Protein AF-A0A4V1UD87-F1 (afdb_monomer_lite)

pLDDT: mean 72.51, std 14.42, range [41.44, 94.44]

Foldseek 3Di:
DDVVVVVVVVVVVVVVCVPDDDDDPDPCPVVVVVVVVVVVPPDPVVVVVVVCPDVVNVVVVVVVVVVVVVVVVVVDDDDDPPPPPPPPPDPPDPPPVVVVVVVVPPDD

Structure (mmCIF, N/CA/C/O backbone):
data_AF-A0A4V1UD87-F1
#
_entry.id   AF-A0A4V1UD87-F1
#
loop_
_atom_site.group_PDB
_atom_site.id
_atom_site.type_symbol
_atom_site.label_atom_id
_atom_site.label_alt_id
_atom_site.label_comp_id
_atom_site.label_asym_id
_atom_site.label_entity_id
_atom_site.label_seq_id
_atom_site.pdbx_PDB_ins_code
_atom_site.Cartn_x
_atom_site.Cartn_y
_atom_site.Cartn_z
_atom_site.occupancy
_atom_site.B_iso_or_equiv
_atom_site.auth_seq_id
_atom_site.auth_comp_id
_atom_site.auth_asym_id
_atom_site.auth_atom_id
_atom_site.pdbx_PDB_model_num
ATOM 1 N N . MET A 1 1 ? -25.163 13.740 65.199 1.00 55.91 1 MET A N 1
ATOM 2 C CA . MET A 1 1 ? -25.677 13.418 63.847 1.00 55.91 1 MET A CA 1
ATOM 3 C C . MET A 1 1 ? -26.712 12.317 63.994 1.00 55.91 1 MET A C 1
ATOM 5 O O . MET A 1 1 ? -26.488 11.402 64.771 1.00 55.91 1 MET A O 1
ATOM 9 N N . ASN A 1 2 ? -27.877 12.486 63.373 1.00 67.38 2 ASN A N 1
ATOM 10 C CA . ASN A 1 2 ? -29.053 11.630 63.544 1.00 67.38 2 ASN A CA 1
ATOM 11 C C . ASN A 1 2 ? -28.857 10.328 62.743 1.00 67.38 2 ASN A C 1
ATOM 13 O O . ASN A 1 2 ? -28.687 10.408 61.529 1.00 67.38 2 ASN A O 1
ATOM 17 N N . SER A 1 3 ? -28.844 9.162 63.399 1.00 74.56 3 SER A N 1
ATOM 18 C CA . SER A 1 3 ? -28.577 7.851 62.770 1.00 74.56 3 SER A CA 1
ATOM 19 C C . SER A 1 3 ? -29.526 7.539 61.612 1.00 74.56 3 SER A C 1
ATOM 21 O O . SER A 1 3 ? -29.103 7.005 60.597 1.00 74.56 3 SER A O 1
ATOM 23 N N . LYS A 1 4 ? -30.770 8.016 61.704 1.00 78.56 4 LYS A N 1
ATOM 24 C CA . LYS A 1 4 ? -31.793 7.883 60.657 1.00 78.56 4 LYS A CA 1
ATOM 25 C C . LYS A 1 4 ? -31.379 8.472 59.304 1.00 78.56 4 LYS A C 1
ATOM 27 O O . LYS A 1 4 ? -31.811 7.984 58.270 1.00 78.56 4 LYS A O 1
ATOM 32 N N . ASN A 1 5 ? -30.555 9.523 59.309 1.00 83.38 5 ASN A N 1
ATOM 33 C CA . ASN A 1 5 ? -30.062 10.134 58.072 1.00 83.38 5 ASN A CA 1
ATOM 34 C C . ASN A 1 5 ? -28.946 9.302 57.432 1.00 83.38 5 ASN A C 1
ATOM 36 O O . ASN A 1 5 ? -28.742 9.388 56.230 1.00 83.38 5 ASN A O 1
ATOM 40 N N . LEU A 1 6 ? -28.205 8.539 58.241 1.00 84.00 6 LEU A N 1
ATOM 41 C CA . LEU A 1 6 ? -27.148 7.648 57.772 1.00 84.00 6 LEU A CA 1
ATOM 42 C C . LEU A 1 6 ? -27.759 6.428 57.087 1.00 84.00 6 LEU A C 1
ATOM 44 O O . LEU A 1 6 ? -27.353 6.107 55.978 1.00 84.00 6 LEU A O 1
ATOM 48 N N . ASP A 1 7 ? -28.778 5.828 57.702 1.00 87.94 7 ASP A N 1
ATOM 49 C CA . ASP A 1 7 ? -29.492 4.685 57.128 1.00 87.94 7 ASP A CA 1
ATOM 50 C C . ASP A 1 7 ? -30.164 5.061 55.798 1.00 87.94 7 ASP A C 1
ATOM 52 O O . ASP A 1 7 ? -30.017 4.350 54.812 1.00 87.94 7 ASP A O 1
ATOM 56 N N . ALA A 1 8 ? -30.802 6.236 55.731 1.00 87.62 8 ALA A N 1
ATOM 57 C CA . ALA A 1 8 ? -31.404 6.739 54.495 1.00 87.62 8 ALA A CA 1
ATOM 58 C C . ALA A 1 8 ? -30.374 6.967 53.374 1.00 87.62 8 ALA A C 1
ATOM 60 O O . ALA A 1 8 ? -30.647 6.659 52.219 1.00 87.62 8 ALA A O 1
ATOM 61 N N . LEU A 1 9 ? -29.183 7.475 53.711 1.00 86.81 9 LEU A N 1
ATOM 62 C CA . LEU A 1 9 ? -28.116 7.714 52.737 1.00 86.81 9 LEU A CA 1
ATOM 63 C C . LEU A 1 9 ? -27.495 6.401 52.239 1.00 86.81 9 LEU A C 1
ATOM 65 O O . LEU A 1 9 ? -27.103 6.299 51.079 1.00 86.81 9 LEU A O 1
ATOM 69 N N . VAL A 1 10 ? -27.394 5.401 53.118 1.00 87.94 10 VAL A N 1
ATOM 70 C CA . VAL A 1 10 ? -26.932 4.054 52.761 1.00 87.94 10 VAL A CA 1
ATOM 71 C C . VAL A 1 10 ? -27.933 3.389 51.819 1.00 87.94 10 VAL A C 1
ATOM 73 O O . VAL A 1 10 ? -27.515 2.903 50.772 1.00 87.94 10 VAL A O 1
ATOM 76 N N . GLU A 1 11 ? -29.228 3.440 52.137 1.00 87.44 11 GLU A N 1
ATOM 77 C CA . GLU A 1 11 ? -30.301 2.905 51.288 1.00 87.44 11 GLU A CA 1
ATOM 78 C C . GLU A 1 11 ? -30.299 3.577 49.904 1.00 87.44 11 GLU A C 1
ATOM 80 O O . GLU A 1 11 ? -30.258 2.898 48.885 1.00 87.44 11 GLU A O 1
ATOM 85 N N . GLU A 1 12 ? -30.217 4.913 49.857 1.00 87.00 12 GLU A N 1
ATOM 86 C CA . GLU A 1 12 ? -30.157 5.690 48.610 1.00 87.00 12 GLU A CA 1
ATOM 87 C C . GLU A 1 12 ? -28.915 5.351 47.766 1.00 87.00 12 GLU A C 1
ATOM 89 O O . GLU A 1 12 ? -28.983 5.280 46.538 1.00 87.00 12 GLU A O 1
ATOM 94 N N . THR A 1 13 ? -27.772 5.101 48.413 1.00 85.94 13 THR A N 1
ATOM 95 C CA . THR A 1 13 ? -26.533 4.715 47.718 1.00 85.94 13 THR A CA 1
ATOM 96 C C . THR A 1 13 ? -26.623 3.295 47.158 1.00 85.94 13 THR A C 1
ATOM 98 O O . THR A 1 13 ? -26.125 3.037 46.061 1.00 85.94 13 THR A O 1
ATOM 101 N N . MET A 1 14 ? -27.248 2.374 47.895 1.00 84.75 14 MET A N 1
ATOM 102 C CA . MET A 1 14 ? -27.458 0.999 47.444 1.00 84.75 14 MET A CA 1
ATOM 103 C C . MET A 1 14 ? -28.449 0.944 46.276 1.00 84.75 14 MET A C 1
ATOM 105 O O . MET A 1 14 ? -28.136 0.319 45.263 1.00 84.75 14 MET A O 1
ATOM 109 N N . ASP A 1 15 ? -29.553 1.691 46.350 1.00 85.44 15 ASP A N 1
ATOM 110 C CA . ASP A 1 15 ? -30.529 1.828 45.259 1.00 85.44 15 ASP A CA 1
ATOM 111 C C . ASP A 1 15 ? -29.905 2.441 43.993 1.00 85.44 15 ASP A C 1
ATOM 113 O O . ASP A 1 15 ? -30.187 2.009 42.873 1.00 85.44 15 ASP A O 1
ATOM 117 N N . ALA A 1 16 ? -29.002 3.417 44.139 1.00 80.19 16 ALA A N 1
ATOM 118 C CA . ALA A 1 16 ? -28.305 4.029 43.006 1.00 80.19 16 ALA A CA 1
ATOM 119 C C . ALA A 1 16 ? -27.337 3.065 42.289 1.00 80.19 16 ALA A C 1
ATOM 121 O O . ALA A 1 16 ? -27.018 3.268 41.113 1.00 80.19 16 ALA A O 1
ATOM 122 N N . MET A 1 17 ? -26.856 2.028 42.980 1.00 78.50 17 MET A N 1
ATOM 123 C CA . MET A 1 17 ? -25.944 1.026 42.424 1.00 78.50 17 MET A CA 1
ATOM 124 C C . MET A 1 17 ? -26.663 -0.182 41.812 1.00 78.50 17 MET A C 1
ATOM 126 O O . MET A 1 17 ? -26.067 -0.859 40.974 1.00 78.50 17 MET A O 1
ATOM 130 N N . ASP A 1 18 ? -27.925 -0.437 42.164 1.00 78.88 18 ASP A N 1
ATOM 131 C CA . ASP A 1 18 ? -28.661 -1.637 41.733 1.00 78.88 18 ASP A CA 1
ATOM 132 C C . ASP A 1 18 ? -29.007 -1.633 40.225 1.00 78.88 18 ASP A C 1
ATOM 134 O O . ASP A 1 18 ? -29.268 -2.667 39.614 1.00 78.88 18 ASP A O 1
ATOM 138 N N . GLY A 1 19 ? -28.923 -0.464 39.577 1.00 70.56 19 GLY A N 1
ATOM 139 C CA . GLY A 1 19 ? -29.049 -0.296 38.123 1.00 70.56 19 GLY A CA 1
ATOM 140 C C . GLY A 1 19 ? -27.722 -0.262 37.354 1.00 70.56 19 GLY A C 1
ATOM 141 O O . GLY A 1 19 ? -27.722 0.013 36.151 1.00 70.56 19 GLY A O 1
ATOM 142 N N . ALA A 1 20 ? -26.581 -0.480 38.018 1.00 74.00 20 ALA A N 1
ATOM 143 C CA . ALA A 1 20 ? -25.264 -0.361 37.399 1.00 74.00 20 ALA A CA 1
ATOM 144 C C . ALA A 1 20 ? -24.962 -1.559 36.482 1.00 74.00 20 ALA A C 1
ATOM 146 O O . ALA A 1 20 ? -24.304 -2.529 36.860 1.00 74.00 20 ALA A O 1
ATOM 147 N N . GLU A 1 21 ? -25.422 -1.485 35.236 1.00 74.94 21 GLU A N 1
ATOM 148 C CA . GLU A 1 21 ? -25.057 -2.460 34.215 1.00 74.94 21 GLU A CA 1
ATOM 149 C C . GLU A 1 21 ? -23.616 -2.231 33.734 1.00 74.94 21 GLU A C 1
ATOM 151 O O . GLU A 1 21 ? -23.107 -1.107 33.654 1.00 74.94 21 GLU A O 1
ATOM 156 N N . LYS A 1 22 ? -22.930 -3.324 33.390 1.00 74.56 22 LYS A N 1
ATOM 157 C CA . LYS A 1 22 ? -21.585 -3.274 32.820 1.00 74.56 22 LYS A CA 1
ATOM 158 C C . LYS A 1 22 ? -21.617 -2.404 31.561 1.00 74.56 22 LYS A C 1
ATOM 160 O O . LYS A 1 22 ? -22.263 -2.769 30.583 1.00 74.56 22 LYS A O 1
ATOM 165 N N . ALA A 1 23 ? -20.897 -1.280 31.578 1.00 76.56 23 ALA A N 1
ATOM 166 C CA . ALA A 1 23 ? -20.846 -0.360 30.447 1.00 76.56 23 ALA A CA 1
ATOM 167 C C . ALA A 1 23 ? -20.495 -1.121 29.159 1.00 76.56 23 ALA A C 1
ATOM 169 O O . ALA A 1 23 ? -19.396 -1.671 29.020 1.00 76.56 23 ALA A O 1
ATOM 170 N N . SER A 1 24 ? -21.450 -1.188 28.229 1.00 75.50 24 SER A N 1
ATOM 171 C CA . SER A 1 24 ? -21.213 -1.805 26.934 1.00 75.50 24 SER A CA 1
ATOM 172 C C . SER A 1 24 ? -20.276 -0.902 26.124 1.00 75.50 24 SER A C 1
ATOM 174 O O . SER A 1 24 ? -20.350 0.329 26.212 1.00 75.50 24 SER A O 1
ATOM 176 N N . PRO A 1 25 ? -19.325 -1.481 25.372 1.00 73.31 25 PRO A N 1
ATOM 177 C CA . PRO A 1 25 ? -18.441 -0.687 24.538 1.00 73.31 25 PRO A CA 1
ATOM 178 C C . PRO A 1 25 ? -19.278 0.151 23.569 1.00 73.31 25 PRO A C 1
ATOM 180 O O . PRO A 1 25 ? -20.206 -0.361 22.942 1.00 73.31 25 PRO A O 1
ATOM 183 N N . ALA A 1 26 ? -18.925 1.432 23.429 1.00 75.12 26 ALA A N 1
ATOM 184 C CA . ALA A 1 26 ? -19.598 2.326 22.497 1.00 75.12 26 ALA A CA 1
ATOM 185 C C . ALA A 1 26 ? -19.674 1.683 21.095 1.00 75.12 26 ALA A C 1
ATOM 187 O O . ALA A 1 26 ? -18.681 1.095 20.630 1.00 75.12 26 ALA A O 1
ATOM 188 N N . PRO A 1 27 ? -20.828 1.780 20.409 1.00 79.62 27 PRO A N 1
ATOM 189 C CA . PRO A 1 27 ? -21.003 1.169 19.101 1.00 79.62 27 PRO A CA 1
ATOM 190 C C . PRO A 1 27 ? -19.908 1.661 18.143 1.00 79.62 27 PRO A C 1
ATOM 192 O O . PRO A 1 27 ? -19.522 2.830 18.153 1.00 79.62 27 PRO A O 1
ATOM 195 N N . PHE A 1 28 ? -19.381 0.751 17.319 1.00 82.31 28 PHE A N 1
ATOM 196 C CA . PHE A 1 28 ? -18.320 1.009 16.331 1.00 82.31 28 PHE A CA 1
ATOM 197 C C . PHE A 1 28 ? -16.913 1.331 16.875 1.00 82.31 28 PHE A C 1
ATOM 199 O O . PHE A 1 28 ? -16.056 1.773 16.102 1.00 82.31 28 PHE A O 1
ATOM 206 N N . LEU A 1 29 ? -16.609 1.052 18.150 1.00 83.50 29 LEU A N 1
ATOM 207 C CA . LEU A 1 29 ? -15.237 1.168 18.679 1.00 83.50 29 LEU A CA 1
ATOM 208 C C . LEU A 1 29 ? -14.212 0.384 17.845 1.00 83.50 29 LEU A C 1
ATOM 210 O O . LEU A 1 29 ? -13.192 0.939 17.436 1.00 83.50 29 LEU A O 1
ATOM 214 N N . LEU A 1 30 ? -14.516 -0.875 17.517 1.00 85.88 30 LEU A N 1
ATOM 215 C CA . LEU A 1 30 ? -13.659 -1.715 16.670 1.00 85.88 30 LEU A CA 1
ATOM 216 C C . LEU A 1 30 ? -13.445 -1.108 15.278 1.00 85.88 30 LEU A C 1
ATOM 218 O O . LEU A 1 30 ? -12.332 -1.127 14.755 1.00 85.88 30 LEU A O 1
ATOM 222 N N . THR A 1 31 ? -14.485 -0.520 14.685 1.00 88.81 31 THR A N 1
ATOM 223 C CA . THR A 1 31 ? -14.395 0.135 13.374 1.00 88.81 31 THR A CA 1
ATOM 224 C C . THR A 1 31 ? -13.483 1.356 13.428 1.00 88.81 31 THR A C 1
ATOM 226 O O . THR A 1 31 ? -12.640 1.520 12.549 1.00 88.81 31 THR A O 1
ATOM 229 N N . ARG A 1 32 ? -13.590 2.185 14.477 1.00 85.94 32 ARG A N 1
ATOM 230 C CA . ARG A 1 32 ? -12.709 3.350 14.677 1.00 85.94 32 ARG A CA 1
ATOM 231 C C . ARG A 1 32 ? -11.252 2.940 14.866 1.00 85.94 32 ARG A C 1
ATOM 233 O O . ARG A 1 32 ? -10.378 3.551 14.258 1.00 85.94 32 ARG A O 1
ATOM 240 N N . ILE A 1 33 ? -10.999 1.896 15.655 1.00 86.00 33 ILE A N 1
ATOM 241 C CA . ILE A 1 33 ? -9.649 1.360 15.870 1.00 86.00 33 ILE A CA 1
ATOM 242 C C . 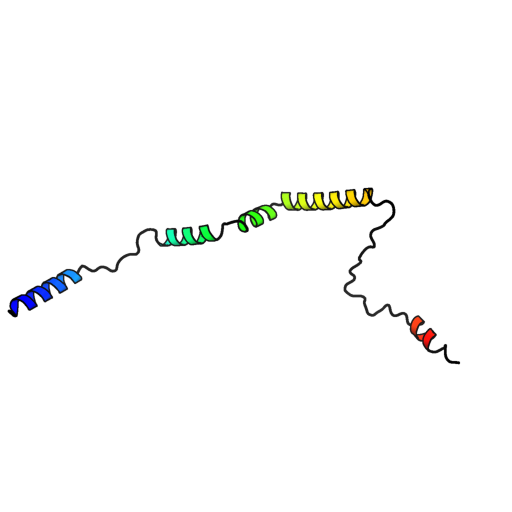ILE A 1 33 ? -9.067 0.854 14.545 1.00 86.00 33 ILE A C 1
ATOM 244 O O . ILE A 1 33 ? -7.977 1.260 14.151 1.00 86.00 33 ILE A O 1
ATOM 248 N N . ASN A 1 34 ? -9.821 0.040 13.804 1.00 85.81 34 ASN A N 1
ATOM 249 C CA . ASN A 1 34 ? -9.380 -0.496 12.517 1.00 85.81 34 ASN A CA 1
ATOM 250 C C . ASN A 1 34 ? -9.161 0.597 11.461 1.00 85.81 34 ASN A C 1
ATOM 252 O O . ASN A 1 34 ? -8.210 0.518 10.682 1.00 85.81 34 ASN A O 1
ATOM 256 N N . ALA A 1 35 ? -10.008 1.629 11.431 1.00 83.31 35 ALA A N 1
ATOM 257 C CA . ALA A 1 35 ? -9.846 2.769 10.534 1.00 83.31 35 ALA A CA 1
ATOM 258 C C . ALA A 1 35 ? -8.582 3.577 10.864 1.00 83.31 35 ALA A C 1
ATOM 260 O O . ALA A 1 35 ? -7.839 3.943 9.953 1.00 83.31 35 ALA A O 1
ATOM 261 N N . ALA A 1 36 ? -8.301 3.804 12.152 1.00 80.56 36 ALA A N 1
ATOM 262 C CA . ALA A 1 36 ? -7.073 4.459 12.593 1.00 80.56 36 ALA A CA 1
ATOM 263 C C . ALA A 1 36 ? -5.828 3.641 12.206 1.00 80.56 36 ALA A C 1
ATOM 265 O O . ALA A 1 36 ? -4.880 4.195 11.652 1.00 80.56 36 ALA A O 1
ATOM 266 N N . LEU A 1 37 ? -5.870 2.318 12.399 1.00 79.25 37 LEU A N 1
ATOM 267 C CA . LEU A 1 37 ? -4.764 1.418 12.067 1.00 79.25 37 LEU A CA 1
ATOM 268 C C . LEU A 1 37 ? -4.487 1.356 10.553 1.00 79.25 37 LEU A C 1
ATOM 270 O O . LEU A 1 37 ? -3.335 1.409 10.122 1.00 79.25 37 LEU A O 1
ATOM 274 N N . LYS A 1 38 ? -5.541 1.268 9.727 1.00 75.44 38 LYS A N 1
ATOM 275 C CA . LYS A 1 38 ? -5.423 1.232 8.257 1.00 75.44 38 LYS A CA 1
ATOM 276 C C . LYS A 1 38 ? -4.925 2.558 7.684 1.00 75.44 38 LYS A C 1
ATOM 278 O O . LYS A 1 38 ? -4.069 2.549 6.805 1.00 75.44 38 LYS A O 1
ATOM 283 N N . ARG A 1 39 ? -5.400 3.690 8.214 1.00 68.44 39 ARG A N 1
ATOM 284 C CA . ARG A 1 39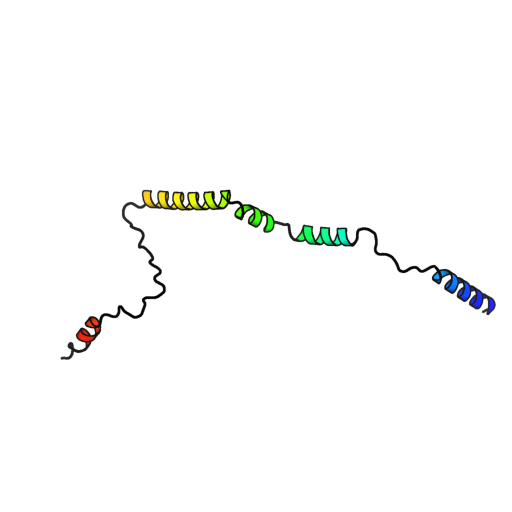 ? -4.973 5.035 7.789 1.00 68.44 39 ARG A CA 1
ATOM 285 C C . ARG A 1 39 ? -3.473 5.268 7.995 1.00 68.44 39 ARG A C 1
ATOM 287 O O . ARG A 1 39 ? -2.869 6.032 7.251 1.00 68.44 39 ARG A O 1
ATOM 294 N N . GLN A 1 40 ? -2.870 4.607 8.981 1.00 63.47 40 GLN A N 1
ATOM 295 C CA . GLN A 1 40 ? -1.450 4.759 9.291 1.00 63.47 40 GLN A CA 1
ATOM 296 C C . GLN A 1 40 ? -0.534 3.937 8.363 1.00 63.47 40 GLN A C 1
ATOM 298 O O . GLN A 1 40 ? 0.634 4.285 8.204 1.00 63.47 40 GLN A O 1
ATOM 303 N N . ARG A 1 41 ? -1.048 2.882 7.707 1.00 61.69 41 ARG A N 1
ATOM 304 C CA . ARG A 1 41 ? -0.266 2.047 6.773 1.00 61.69 41 ARG A CA 1
ATOM 305 C C . ARG A 1 41 ? -0.238 2.566 5.332 1.00 61.69 41 ARG A C 1
ATOM 307 O O . ARG A 1 41 ? 0.719 2.292 4.615 1.00 61.69 41 ARG A O 1
ATOM 314 N N . SER A 1 42 ? -1.213 3.375 4.927 1.00 63.06 42 SER A N 1
ATOM 315 C CA . SER A 1 42 ? -1.448 3.704 3.515 1.00 63.06 42 SER A CA 1
ATOM 316 C C . SER A 1 42 ? -0.703 4.936 2.983 1.00 63.06 42 SER A C 1
ATOM 318 O O . SER A 1 42 ? -1.223 5.627 2.111 1.00 63.06 42 SER A O 1
ATOM 320 N N . SER A 1 43 ? 0.469 5.292 3.517 1.00 69.31 43 SER A N 1
ATOM 321 C CA . SER A 1 43 ? 1.022 6.630 3.249 1.00 69.31 43 SER A CA 1
ATOM 322 C C . SER A 1 43 ? 1.612 6.775 1.839 1.00 69.31 43 SER A C 1
ATOM 324 O O . SER A 1 43 ? 1.079 7.523 1.024 1.00 69.31 43 SER A O 1
ATOM 326 N N . LEU A 1 44 ? 2.689 6.062 1.501 1.00 73.75 44 LEU A N 1
ATOM 327 C CA . LEU A 1 44 ? 3.388 6.261 0.219 1.00 73.75 44 LEU A CA 1
ATOM 328 C C . LEU A 1 44 ? 4.043 4.975 -0.293 1.00 73.75 44 LEU A C 1
ATOM 330 O O . LEU A 1 44 ? 3.954 4.669 -1.480 1.00 73.75 44 LEU A O 1
ATOM 334 N N . TRP A 1 45 ? 4.618 4.175 0.606 1.00 77.81 45 TRP A N 1
ATOM 335 C CA . TRP A 1 45 ? 5.254 2.900 0.268 1.00 77.81 45 TRP A CA 1
ATOM 336 C C . TRP A 1 45 ? 4.293 1.878 -0.333 1.00 77.81 45 TRP A C 1
ATOM 338 O O . TRP A 1 45 ? 4.656 1.197 -1.284 1.00 77.81 45 TRP A O 1
ATOM 348 N N . GLU A 1 46 ? 3.054 1.818 0.157 1.00 75.62 46 GLU A N 1
ATOM 349 C CA . GLU A 1 46 ? 2.019 0.937 -0.396 1.00 75.62 46 GLU A CA 1
ATOM 350 C C . GLU A 1 46 ? 1.596 1.375 -1.806 1.00 75.62 46 GLU A C 1
ATOM 352 O O . GLU A 1 46 ? 1.347 0.560 -2.687 1.00 75.62 46 GLU A O 1
ATOM 357 N N . ARG A 1 47 ? 1.601 2.684 -2.077 1.00 74.50 47 ARG A N 1
ATOM 358 C CA . ARG A 1 47 ? 1.309 3.207 -3.415 1.00 74.50 47 ARG A CA 1
ATOM 359 C C . ARG A 1 47 ? 2.448 2.913 -4.392 1.00 74.50 47 ARG A C 1
ATOM 361 O O . ARG A 1 47 ? 2.182 2.585 -5.544 1.00 74.50 47 ARG A O 1
ATOM 368 N N . ILE A 1 48 ? 3.695 2.991 -3.928 1.00 76.62 48 ILE A N 1
ATOM 369 C CA . ILE A 1 48 ? 4.892 2.641 -4.705 1.00 76.62 48 ILE A CA 1
ATOM 370 C C . ILE A 1 48 ? 4.949 1.129 -4.954 1.00 76.62 48 ILE A C 1
ATOM 372 O O . ILE A 1 48 ? 5.235 0.715 -6.076 1.00 76.62 48 ILE A O 1
ATOM 376 N N . SER A 1 49 ? 4.616 0.297 -3.963 1.00 75.62 49 SER A N 1
ATOM 377 C CA . SER A 1 49 ? 4.604 -1.160 -4.128 1.00 75.62 49 SER A CA 1
ATOM 378 C C . SER A 1 49 ? 3.506 -1.610 -5.088 1.00 75.62 49 SER A C 1
ATOM 380 O O . SER A 1 49 ? 3.766 -2.439 -5.959 1.00 75.62 49 SER A O 1
ATOM 382 N N . VAL A 1 50 ? 2.312 -1.013 -5.018 1.00 77.50 50 VAL A N 1
ATOM 383 C CA . VAL A 1 50 ? 1.221 -1.251 -5.980 1.00 77.50 50 VAL A CA 1
ATOM 384 C C . VAL A 1 50 ? 1.588 -0.755 -7.382 1.00 77.50 50 VAL A C 1
ATOM 386 O O . VAL A 1 50 ? 1.161 -1.334 -8.376 1.00 77.50 50 VAL A O 1
ATOM 389 N N . PHE A 1 51 ? 2.398 0.299 -7.491 1.00 76.50 51 PHE A N 1
ATOM 390 C CA . PHE A 1 51 ? 2.872 0.791 -8.781 1.00 76.50 51 PHE A CA 1
ATOM 391 C C . PHE A 1 51 ? 3.899 -0.173 -9.394 1.00 76.50 51 PHE A C 1
ATOM 393 O O . PHE A 1 51 ? 3.699 -0.650 -10.505 1.00 76.50 51 PHE A O 1
ATOM 400 N N . ILE A 1 52 ? 4.943 -0.553 -8.653 1.00 77.75 52 ILE A N 1
ATOM 401 C CA . ILE A 1 52 ? 5.999 -1.462 -9.135 1.00 77.75 52 ILE A CA 1
ATOM 402 C C . ILE A 1 52 ? 5.459 -2.870 -9.436 1.00 77.75 52 ILE A C 1
ATOM 404 O O . ILE A 1 52 ? 5.950 -3.533 -10.344 1.00 77.75 52 ILE A O 1
ATOM 408 N N . SER A 1 53 ? 4.420 -3.319 -8.728 1.00 77.12 53 SER A N 1
ATOM 409 C CA . SER A 1 53 ? 3.805 -4.638 -8.951 1.00 77.12 53 SER A CA 1
ATOM 410 C C . SER A 1 53 ? 2.934 -4.732 -10.210 1.00 77.12 53 SER A C 1
ATOM 412 O O . SER A 1 53 ? 2.456 -5.818 -10.541 1.00 77.12 53 SER A O 1
ATOM 414 N N . ARG A 1 54 ? 2.736 -3.642 -10.966 1.00 82.44 54 ARG A N 1
ATOM 415 C CA . ARG A 1 54 ? 2.033 -3.714 -12.254 1.00 82.44 54 ARG A CA 1
ATOM 416 C C . ARG A 1 54 ? 2.957 -4.270 -13.347 1.00 82.44 54 ARG A C 1
ATOM 418 O O . ARG A 1 54 ? 4.022 -3.696 -13.585 1.00 82.44 54 ARG A O 1
ATOM 425 N N . PRO A 1 55 ? 2.524 -5.288 -14.117 1.00 77.50 55 PRO A N 1
ATOM 426 C CA . PRO A 1 55 ? 3.359 -5.920 -15.144 1.00 77.50 55 PRO A CA 1
ATOM 427 C C . PRO A 1 55 ? 3.820 -4.937 -16.231 1.00 77.50 55 PRO A C 1
ATOM 429 O O . PRO A 1 55 ? 4.939 -5.042 -16.724 1.00 77.50 55 PRO A O 1
ATOM 432 N N . GLY A 1 56 ? 3.012 -3.921 -16.556 1.00 85.44 56 GLY A N 1
ATOM 433 C CA . GLY A 1 56 ? 3.393 -2.893 -17.532 1.00 85.44 56 GLY A CA 1
ATOM 434 C C . GLY A 1 56 ? 4.602 -2.050 -17.111 1.00 85.44 56 GLY A C 1
ATOM 435 O O . GLY A 1 56 ? 5.378 -1.622 -17.963 1.00 85.44 56 GLY A O 1
ATOM 436 N N . ILE A 1 57 ? 4.810 -1.842 -15.808 1.00 84.75 57 ILE A N 1
ATOM 437 C CA . ILE A 1 57 ? 5.938 -1.050 -15.298 1.00 84.75 57 ILE A CA 1
ATOM 438 C C . ILE A 1 57 ? 7.230 -1.863 -15.343 1.00 84.75 57 ILE A C 1
ATOM 440 O O . ILE A 1 57 ? 8.259 -1.329 -15.750 1.00 84.75 57 ILE A O 1
ATOM 444 N N . ALA A 1 58 ? 7.162 -3.163 -15.044 1.00 82.81 58 ALA A N 1
ATOM 445 C CA . ALA A 1 58 ? 8.288 -4.076 -15.223 1.00 82.81 58 ALA A CA 1
ATOM 446 C C . ALA A 1 58 ? 8.748 -4.127 -16.692 1.00 82.81 58 ALA A C 1
ATOM 448 O O . ALA A 1 58 ? 9.933 -3.961 -16.972 1.00 82.81 58 ALA A O 1
ATOM 449 N N . VAL A 1 59 ? 7.811 -4.266 -17.639 1.00 87.69 59 VAL A N 1
ATOM 450 C CA . VAL A 1 59 ? 8.126 -4.264 -19.079 1.00 87.69 59 VAL A CA 1
ATOM 451 C C . VAL A 1 59 ? 8.748 -2.936 -19.509 1.00 87.69 59 VAL A C 1
ATOM 453 O O . VAL A 1 59 ? 9.770 -2.926 -20.190 1.00 87.69 59 VAL A O 1
ATOM 456 N N . THR A 1 60 ? 8.184 -1.810 -19.069 1.00 89.19 60 THR A N 1
ATOM 457 C CA . THR A 1 60 ? 8.714 -0.478 -19.398 1.00 89.19 60 THR A CA 1
ATOM 458 C C . THR A 1 60 ? 10.126 -0.281 -18.843 1.00 89.19 60 THR A C 1
ATOM 460 O O . THR A 1 60 ? 10.984 0.250 -19.542 1.00 89.19 60 THR A O 1
ATOM 463 N N . ALA A 1 61 ? 10.400 -0.748 -17.621 1.00 87.50 61 ALA A N 1
ATOM 464 C CA . ALA A 1 61 ? 11.731 -0.684 -17.023 1.00 87.50 61 ALA A CA 1
ATOM 465 C C . ALA A 1 61 ? 12.757 -1.513 -17.812 1.00 87.50 61 ALA A C 1
ATOM 467 O O . ALA A 1 61 ? 13.866 -1.039 -18.055 1.00 87.50 61 ALA A O 1
ATOM 468 N N . ILE A 1 62 ? 12.377 -2.712 -18.266 1.00 89.62 62 ILE A N 1
ATOM 469 C CA . ILE A 1 62 ? 13.228 -3.563 -19.111 1.00 89.62 62 ILE A CA 1
ATOM 470 C C . ILE A 1 62 ? 13.518 -2.873 -20.448 1.00 89.62 62 ILE A C 1
ATOM 472 O O . ILE A 1 62 ? 14.674 -2.779 -20.856 1.00 89.62 62 ILE A O 1
ATOM 476 N N . VAL A 1 63 ? 12.490 -2.346 -21.117 1.00 94.06 63 VAL A N 1
ATOM 477 C CA . VAL A 1 63 ? 12.645 -1.637 -22.397 1.00 94.06 63 VAL A CA 1
ATOM 478 C C . VAL A 1 63 ? 13.535 -0.406 -22.239 1.00 94.06 63 VAL A C 1
ATOM 480 O O . VAL A 1 63 ? 14.416 -0.178 -23.066 1.00 94.06 63 VAL A O 1
ATOM 483 N N . LEU A 1 64 ? 13.359 0.361 -21.162 1.00 94.44 64 LEU A N 1
ATOM 484 C CA . LEU A 1 64 ? 14.193 1.521 -20.858 1.00 94.44 64 LEU A CA 1
ATOM 485 C C . LEU A 1 64 ? 15.653 1.115 -20.635 1.00 94.44 64 LEU A C 1
ATOM 487 O O . LEU A 1 64 ? 16.553 1.758 -21.170 1.00 94.44 64 LEU A O 1
ATOM 491 N N . LEU A 1 65 ? 15.900 0.028 -19.904 1.00 91.88 65 LEU A N 1
ATOM 492 C CA . LEU A 1 65 ? 17.247 -0.496 -19.674 1.00 91.88 65 LEU A CA 1
ATOM 493 C C . LEU A 1 65 ? 17.916 -0.915 -20.991 1.00 91.88 65 LEU A C 1
ATOM 495 O O . LEU A 1 65 ? 19.087 -0.598 -21.215 1.00 91.88 65 LEU A O 1
ATOM 499 N N . ILE A 1 66 ? 17.177 -1.578 -21.883 1.00 93.06 66 ILE A N 1
ATOM 500 C CA . ILE A 1 66 ? 17.661 -1.934 -23.223 1.00 93.06 66 ILE A CA 1
ATOM 501 C C . ILE A 1 66 ? 17.973 -0.668 -24.026 1.00 93.06 66 ILE A C 1
ATOM 503 O O . ILE A 1 66 ? 19.058 -0.565 -24.592 1.00 93.06 66 ILE A O 1
ATOM 507 N N . ALA A 1 67 ? 17.070 0.315 -24.036 1.00 93.31 67 ALA A N 1
ATOM 508 C CA . ALA A 1 67 ? 17.253 1.567 -24.764 1.00 93.31 67 ALA A CA 1
ATOM 509 C C . ALA A 1 67 ? 18.500 2.328 -24.290 1.00 93.31 67 ALA A C 1
ATOM 511 O O . ALA A 1 67 ? 19.307 2.744 -25.114 1.00 93.31 67 ALA A O 1
ATOM 512 N N . VAL A 1 68 ? 18.711 2.449 -22.976 1.00 92.69 68 VAL A N 1
ATOM 513 C CA . VAL A 1 68 ? 19.907 3.093 -22.406 1.00 92.69 68 VAL A CA 1
ATOM 514 C C . VAL A 1 68 ? 21.183 2.370 -22.834 1.00 92.69 68 VAL A C 1
ATOM 516 O O . VAL A 1 68 ? 22.149 3.022 -23.228 1.00 92.69 68 VAL A O 1
ATOM 519 N N . ASN A 1 69 ? 21.192 1.034 -22.806 1.00 89.12 69 ASN A N 1
ATOM 520 C CA . ASN A 1 69 ? 22.343 0.254 -23.263 1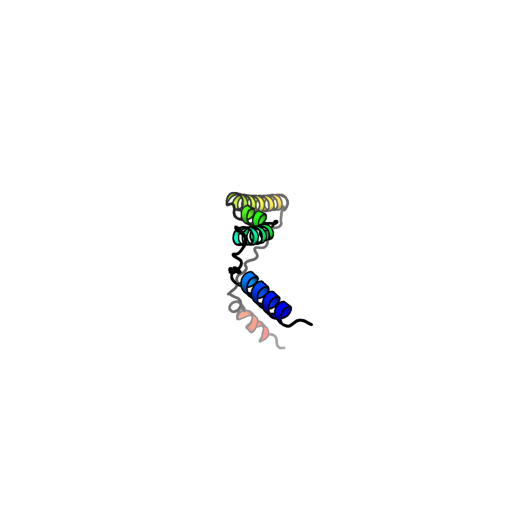.00 89.12 69 ASN A CA 1
ATOM 521 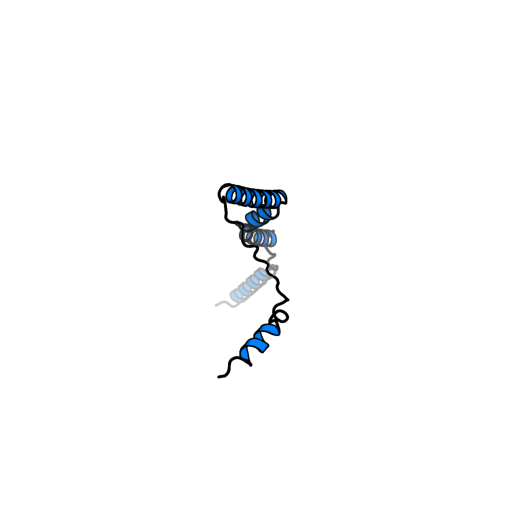C C . ASN A 1 69 ? 22.607 0.427 -24.762 1.00 89.12 69 ASN A C 1
ATOM 523 O O . ASN A 1 69 ? 23.758 0.566 -25.169 1.00 89.12 69 ASN A O 1
ATOM 527 N N . LEU A 1 70 ? 21.557 0.465 -25.580 1.00 86.62 70 LEU A N 1
ATOM 528 C CA . LEU A 1 70 ? 21.658 0.643 -27.028 1.00 86.62 70 LEU A CA 1
ATOM 529 C C . LEU A 1 70 ? 22.191 2.041 -27.369 1.00 86.62 70 LEU A C 1
ATOM 531 O O . LEU A 1 70 ? 23.096 2.188 -28.186 1.00 86.62 70 LEU A O 1
ATOM 535 N N . VAL A 1 71 ? 21.707 3.059 -26.661 1.00 89.50 71 VAL A N 1
ATOM 536 C CA . VAL A 1 71 ? 22.209 4.432 -26.755 1.00 89.50 71 VAL A CA 1
ATOM 537 C C . VAL A 1 71 ? 23.693 4.489 -26.366 1.00 89.50 71 VAL A C 1
ATOM 539 O O . VAL A 1 71 ? 24.511 4.970 -27.150 1.00 89.50 71 VAL A O 1
ATOM 542 N N . MET A 1 72 ? 24.077 3.917 -25.221 1.00 83.31 72 MET A N 1
ATOM 543 C CA . MET A 1 72 ? 25.484 3.784 -24.807 1.00 83.31 72 MET A CA 1
ATOM 544 C C . MET A 1 72 ? 26.344 3.080 -25.864 1.00 83.31 72 MET A C 1
ATOM 546 O O . MET A 1 72 ? 27.457 3.523 -26.135 1.00 83.31 72 MET A O 1
ATOM 550 N N . TYR A 1 73 ? 25.830 2.014 -26.477 1.00 80.75 73 TYR A N 1
ATOM 551 C CA . TYR A 1 73 ? 26.521 1.277 -27.531 1.00 80.75 73 TYR A CA 1
ATOM 552 C C . TYR A 1 73 ? 26.764 2.148 -28.770 1.00 80.75 73 TYR A C 1
ATOM 554 O O . TYR A 1 73 ? 27.875 2.178 -29.288 1.00 80.75 73 TYR A O 1
ATOM 562 N N . THR A 1 74 ? 25.770 2.928 -29.206 1.00 80.06 74 THR A N 1
ATOM 563 C CA . THR A 1 74 ? 25.931 3.821 -30.369 1.00 80.06 74 THR A CA 1
ATOM 564 C C . THR A 1 74 ? 26.926 4.959 -30.132 1.00 80.06 74 THR A C 1
ATOM 566 O O . THR A 1 74 ? 27.594 5.388 -31.072 1.00 80.06 74 THR A O 1
ATOM 569 N N . TYR A 1 75 ? 27.067 5.425 -28.886 1.00 78.62 75 TYR A N 1
ATOM 570 C CA . TYR A 1 75 ? 28.052 6.447 -28.520 1.00 78.62 75 TYR A CA 1
ATOM 571 C C . TYR A 1 75 ? 29.455 5.876 -28.271 1.00 78.62 75 TYR A C 1
ATOM 573 O O . TYR A 1 75 ? 30.443 6.593 -28.423 1.00 78.62 75 TYR A O 1
ATOM 581 N N . LYS A 1 76 ? 29.570 4.588 -27.932 1.00 67.88 76 LYS A N 1
ATOM 582 C CA . LYS A 1 76 ? 30.846 3.886 -27.767 1.00 67.88 76 LYS A CA 1
ATOM 583 C C . LYS A 1 76 ? 31.279 3.238 -29.084 1.00 67.88 76 LYS A C 1
ATOM 585 O O . LYS A 1 76 ? 31.202 2.024 -29.243 1.00 67.88 76 LYS A O 1
ATOM 590 N N . LYS A 1 77 ? 31.816 4.036 -30.011 1.00 57.66 77 LYS A N 1
ATOM 591 C CA . LYS A 1 77 ? 32.750 3.488 -31.008 1.00 57.66 77 LYS A CA 1
ATOM 592 C C . LYS A 1 77 ? 34.006 3.014 -30.260 1.00 57.66 77 LYS A C 1
ATOM 594 O O . LYS A 1 77 ? 34.646 3.805 -29.577 1.00 57.66 77 LYS A O 1
ATOM 599 N N . ASP A 1 78 ? 34.287 1.716 -30.343 1.00 57.62 78 ASP A N 1
ATOM 600 C CA . ASP A 1 78 ? 35.541 1.052 -29.944 1.00 57.62 78 ASP A CA 1
ATOM 601 C C . ASP A 1 78 ? 35.831 0.803 -28.454 1.00 57.62 78 ASP A C 1
ATOM 603 O O . ASP A 1 78 ? 36.982 0.765 -28.028 1.00 57.62 78 ASP A O 1
ATOM 607 N N . SER A 1 79 ? 34.821 0.503 -27.636 1.00 61.00 79 SER A N 1
ATOM 608 C CA . SER A 1 79 ? 35.091 -0.238 -26.389 1.00 61.00 79 SER A CA 1
ATOM 609 C C . SER A 1 79 ? 34.027 -1.294 -26.129 1.00 61.00 79 SER A C 1
ATOM 611 O O . SER A 1 79 ? 33.003 -1.039 -25.495 1.00 61.00 79 SER A O 1
ATOM 613 N N . LEU A 1 80 ? 34.291 -2.500 -26.645 1.00 63.44 80 LEU A N 1
ATOM 614 C CA . LEU A 1 80 ? 33.575 -3.723 -26.291 1.00 63.44 80 LEU A CA 1
ATOM 615 C C . LEU A 1 80 ? 33.444 -3.798 -24.759 1.00 63.44 80 LEU A C 1
ATOM 617 O O . LEU A 1 80 ? 34.455 -3.658 -24.060 1.00 63.44 80 LEU A O 1
ATOM 621 N N . PRO A 1 81 ? 32.236 -3.995 -24.204 1.00 58.00 81 PRO A N 1
ATOM 622 C CA . PRO A 1 81 ? 32.098 -4.210 -22.776 1.00 58.00 81 PRO A CA 1
ATOM 623 C C . PRO A 1 81 ? 32.826 -5.508 -22.423 1.00 58.00 81 PRO A C 1
ATOM 625 O O . PRO A 1 81 ? 32.509 -6.575 -22.946 1.00 58.00 81 PRO A O 1
ATOM 628 N N . LYS A 1 82 ? 33.829 -5.409 -21.546 1.00 53.81 82 LYS A N 1
ATOM 629 C CA . LYS A 1 82 ? 34.504 -6.567 -20.960 1.00 53.81 82 LYS A CA 1
ATOM 630 C C . LYS A 1 82 ? 33.429 -7.371 -20.228 1.00 53.81 82 LYS A C 1
ATOM 632 O O . LYS A 1 82 ? 32.886 -6.905 -19.228 1.00 53.81 82 LYS A O 1
ATOM 637 N N . GLN A 1 83 ? 33.063 -8.519 -20.789 1.00 52.16 83 GLN A N 1
ATOM 638 C CA . GLN A 1 83 ? 32.090 -9.440 -20.219 1.00 52.16 83 GLN A CA 1
ATOM 639 C C . GLN A 1 83 ? 32.561 -9.805 -18.809 1.00 52.16 83 GLN A C 1
ATOM 641 O O . GLN A 1 83 ? 33.582 -10.468 -18.643 1.00 52.16 83 GLN A O 1
ATOM 646 N N . ILE A 1 84 ? 31.863 -9.312 -17.784 1.00 55.34 84 ILE A N 1
ATOM 647 C CA . ILE A 1 84 ? 32.083 -9.771 -16.415 1.00 55.34 84 ILE A CA 1
ATOM 648 C C . ILE A 1 84 ? 31.404 -11.134 -16.331 1.00 55.34 84 ILE A C 1
ATOM 650 O O . ILE A 1 84 ? 30.215 -11.241 -16.035 1.00 55.34 84 ILE A O 1
ATOM 654 N N . THR A 1 85 ? 32.154 -12.179 -16.664 1.00 44.59 85 THR A N 1
ATOM 655 C CA . THR A 1 85 ? 31.770 -13.552 -16.359 1.00 44.59 85 THR A CA 1
ATOM 656 C C . THR A 1 85 ? 31.916 -13.727 -14.851 1.00 44.59 85 THR A C 1
ATOM 658 O O . THR A 1 85 ? 33.021 -13.894 -14.343 1.00 44.59 85 THR A O 1
ATOM 661 N N . ILE A 1 86 ? 30.811 -13.643 -14.111 1.00 54.91 86 ILE A N 1
ATOM 662 C CA . ILE A 1 86 ? 30.785 -14.099 -12.719 1.00 54.91 86 ILE A CA 1
ATOM 663 C C . ILE A 1 86 ? 30.675 -15.627 -12.766 1.00 54.91 86 ILE A C 1
ATOM 665 O O . ILE A 1 86 ? 29.580 -16.180 -12.699 1.00 54.91 86 ILE A O 1
ATOM 669 N N . THR A 1 87 ? 31.811 -16.310 -12.932 1.00 41.44 87 THR A N 1
ATOM 670 C CA . THR A 1 87 ? 31.920 -17.757 -12.701 1.00 41.44 87 THR A CA 1
ATOM 671 C C . THR A 1 87 ? 32.181 -17.969 -11.216 1.00 41.44 87 THR A C 1
ATOM 673 O O . THR A 1 87 ? 33.320 -18.079 -10.774 1.00 41.44 87 THR A O 1
ATOM 676 N N . ALA A 1 88 ? 31.121 -17.991 -10.413 1.00 50.59 88 ALA A N 1
ATOM 677 C CA . ALA A 1 88 ? 31.211 -18.473 -9.041 1.00 50.59 88 ALA A CA 1
ATOM 678 C C . ALA A 1 88 ? 31.248 -20.013 -9.063 1.00 50.59 88 ALA A C 1
ATOM 680 O O . ALA A 1 88 ? 30.183 -20.607 -8.933 1.00 50.59 88 ALA A O 1
ATOM 681 N N . ALA A 1 89 ? 32.420 -20.632 -9.311 1.00 46.41 89 ALA A N 1
ATOM 682 C CA . ALA A 1 89 ? 32.743 -22.029 -8.928 1.00 46.41 89 ALA A CA 1
ATOM 683 C C . ALA A 1 89 ? 34.081 -22.622 -9.448 1.00 46.41 89 ALA A C 1
ATOM 685 O O . ALA A 1 89 ? 34.402 -23.719 -9.013 1.00 46.41 89 ALA A O 1
ATOM 686 N N . ASP A 1 90 ? 34.873 -21.980 -10.319 1.00 43.75 90 ASP A N 1
ATOM 687 C CA . ASP A 1 90 ? 36.030 -22.656 -10.973 1.00 43.75 90 ASP A 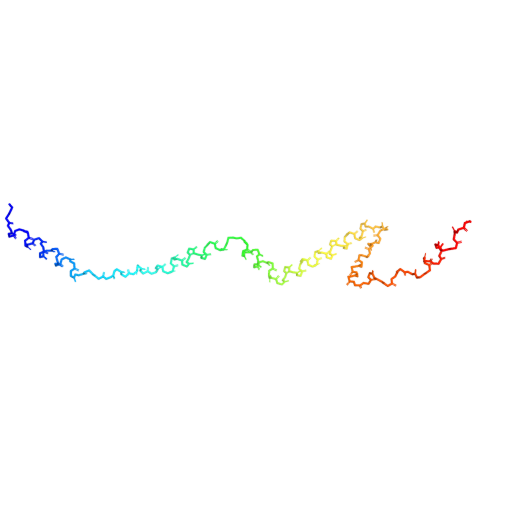CA 1
ATOM 688 C C . ASP A 1 90 ? 37.422 -22.176 -10.507 1.00 43.75 90 ASP A C 1
ATOM 690 O O . ASP A 1 90 ? 38.414 -22.258 -11.228 1.00 43.75 90 ASP A O 1
ATOM 694 N N . ASP A 1 91 ? 37.527 -21.704 -9.265 1.00 47.06 91 ASP A N 1
ATOM 695 C CA . ASP A 1 91 ? 38.734 -21.047 -8.734 1.00 47.06 91 ASP A CA 1
ATOM 696 C C . ASP A 1 91 ? 39.832 -22.005 -8.209 1.00 47.06 91 ASP A C 1
ATOM 698 O O . ASP A 1 91 ? 40.670 -21.608 -7.407 1.00 47.06 91 ASP A O 1
ATOM 702 N N . TYR A 1 92 ? 39.864 -23.276 -8.635 1.00 47.91 92 TYR A N 1
ATOM 703 C CA . TYR A 1 92 ? 40.884 -24.237 -8.160 1.00 47.91 92 TYR A CA 1
ATOM 704 C C . TYR A 1 92 ? 41.547 -25.127 -9.224 1.00 47.91 92 TYR A C 1
ATOM 706 O O . TYR A 1 92 ? 42.450 -25.887 -8.882 1.00 47.91 92 TYR A O 1
ATOM 714 N N . SER A 1 93 ? 41.173 -25.045 -10.505 1.00 50.09 93 SER A N 1
ATOM 715 C CA . SER A 1 93 ? 41.681 -25.974 -11.537 1.00 50.09 93 SER A CA 1
ATOM 716 C C . SER A 1 93 ? 42.589 -25.347 -12.604 1.00 50.09 93 SER A C 1
ATOM 718 O O . SER A 1 93 ? 43.125 -26.074 -13.436 1.00 50.09 93 SER A O 1
ATOM 720 N N . MET A 1 94 ? 42.814 -24.027 -12.580 1.00 48.78 94 MET A N 1
ATOM 721 C CA . MET A 1 94 ? 43.598 -23.318 -13.609 1.00 48.78 94 MET A CA 1
ATOM 722 C C . MET A 1 94 ? 44.931 -22.721 -13.131 1.00 48.78 94 MET A C 1
ATOM 724 O O . MET A 1 94 ? 45.528 -21.912 -13.841 1.00 48.78 94 MET A O 1
ATOM 728 N N . ILE A 1 95 ? 45.471 -23.160 -11.989 1.00 49.94 95 ILE A N 1
ATOM 729 C CA . ILE A 1 95 ? 46.919 -23.034 -11.769 1.00 49.94 95 ILE A CA 1
ATOM 730 C C . ILE A 1 95 ? 47.562 -24.170 -12.564 1.00 49.94 95 ILE A C 1
ATOM 732 O O . ILE A 1 95 ? 47.677 -25.302 -12.097 1.00 49.94 95 ILE A O 1
ATOM 736 N N . ALA A 1 96 ? 47.874 -23.863 -13.822 1.00 49.19 96 ALA A N 1
ATOM 737 C CA . ALA A 1 96 ? 48.549 -24.754 -14.749 1.00 49.19 96 ALA A CA 1
ATOM 738 C C . ALA A 1 96 ? 49.809 -25.355 -14.086 1.00 49.19 96 ALA A C 1
ATOM 740 O O . ALA A 1 96 ? 50.634 -24.592 -13.573 1.00 49.19 96 ALA A O 1
ATOM 741 N N . PRO A 1 97 ? 50.008 -26.689 -14.133 1.00 54.88 97 PRO A N 1
ATOM 742 C CA . PRO A 1 97 ? 51.236 -27.339 -13.668 1.00 54.88 97 PRO A CA 1
ATOM 743 C C . PRO A 1 97 ? 52.502 -26.754 -14.309 1.00 54.88 97 PRO A C 1
ATOM 745 O O . PRO A 1 97 ? 53.583 -26.851 -13.742 1.00 54.88 97 PRO A O 1
ATOM 748 N N . GLU A 1 98 ? 52.370 -26.114 -15.472 1.00 54.56 98 GLU A N 1
ATOM 749 C CA . GLU A 1 98 ? 53.484 -25.519 -16.213 1.00 54.56 98 GLU A CA 1
ATOM 750 C C . GLU A 1 98 ? 54.149 -24.348 -15.480 1.00 54.56 98 GLU A C 1
ATOM 752 O O . GLU A 1 98 ? 55.357 -24.170 -15.601 1.00 54.56 98 GLU A O 1
ATOM 757 N N . ALA A 1 99 ? 53.412 -23.607 -14.643 1.00 58.28 99 ALA A N 1
ATOM 758 C CA . ALA A 1 99 ? 54.001 -22.529 -13.849 1.00 58.28 99 ALA A CA 1
ATOM 759 C C . ALA A 1 99 ? 54.901 -23.054 -12.716 1.00 58.28 99 ALA A C 1
ATOM 761 O O . ALA A 1 99 ? 55.786 -22.336 -12.274 1.00 58.28 99 ALA A O 1
ATOM 762 N N . LEU A 1 100 ? 54.700 -24.294 -12.248 1.00 54.66 100 LEU A N 1
ATOM 763 C CA . LEU A 1 100 ? 55.516 -24.914 -11.194 1.00 54.66 100 LEU A CA 1
ATOM 764 C C . LEU A 1 100 ? 56.849 -25.464 -11.729 1.00 54.66 100 LEU A C 1
ATOM 766 O O . LEU A 1 100 ? 57.843 -25.431 -11.009 1.00 54.66 100 LEU A O 1
ATOM 770 N N . PHE A 1 101 ? 56.897 -25.902 -12.992 1.00 56.66 101 PHE A N 1
ATOM 771 C CA . PHE A 1 101 ? 58.126 -26.411 -13.617 1.00 56.66 101 PHE A CA 1
ATOM 772 C C . PHE A 1 101 ? 59.153 -25.313 -13.935 1.00 56.66 101 PHE A C 1
ATOM 774 O O . PHE A 1 101 ? 60.352 -25.586 -13.944 1.00 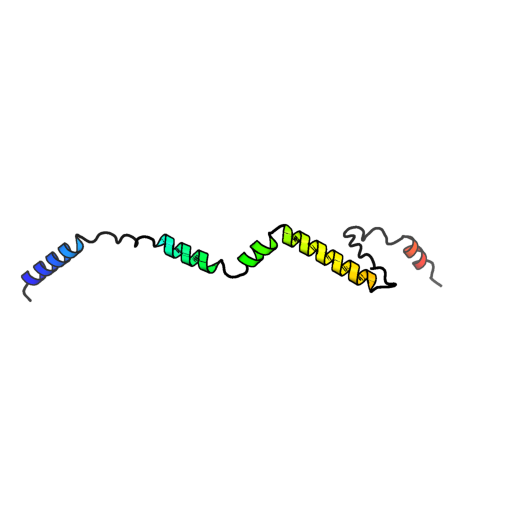56.66 101 PHE A O 1
ATOM 781 N N . ASP A 1 102 ? 58.710 -24.071 -14.143 1.00 56.47 102 ASP A N 1
ATOM 782 C CA . ASP A 1 102 ? 59.596 -22.945 -14.476 1.00 56.47 102 ASP A CA 1
ATOM 783 C C . ASP A 1 102 ? 60.287 -22.340 -13.231 1.00 56.47 102 ASP A C 1
ATOM 785 O O . ASP A 1 102 ? 61.334 -21.701 -13.330 1.00 56.47 102 ASP A O 1
ATOM 789 N N . PHE A 1 103 ? 59.753 -22.593 -12.025 1.00 58.31 103 PHE A N 1
ATOM 790 C CA . PHE A 1 103 ? 60.372 -22.162 -10.761 1.00 58.31 103 PHE A CA 1
ATOM 791 C C . PHE A 1 103 ? 61.466 -23.109 -10.247 1.00 58.31 103 PHE A C 1
ATOM 793 O O . PHE A 1 103 ? 62.316 -22.672 -9.471 1.00 58.31 103 PHE A O 1
ATOM 800 N N . GLU A 1 104 ? 61.482 -24.381 -10.657 1.00 58.81 104 GLU A N 1
ATOM 801 C CA . GLU A 1 104 ? 62.482 -25.353 -10.184 1.00 58.81 104 GLU A CA 1
ATOM 802 C C . GLU A 1 104 ? 63.775 -25.329 -11.016 1.00 58.81 104 GLU A C 1
ATOM 804 O O . GLU A 1 104 ? 64.845 -25.648 -10.502 1.00 58.81 104 GLU A O 1
ATOM 809 N N . ASN A 1 105 ? 63.714 -24.872 -12.272 1.00 60.22 105 ASN A N 1
ATOM 810 C CA . ASN A 1 105 ? 64.849 -24.925 -13.197 1.00 60.22 105 ASN A CA 1
ATOM 811 C C . ASN A 1 105 ? 65.656 -23.617 -13.314 1.00 60.22 105 ASN A C 1
ATOM 813 O O . ASN A 1 105 ? 66.532 -23.515 -14.170 1.00 60.22 105 ASN A O 1
ATOM 817 N N . ASN A 1 106 ? 65.388 -22.615 -12.471 1.00 57.44 106 ASN A N 1
ATOM 818 C CA . ASN A 1 106 ? 66.087 -21.325 -12.510 1.00 57.44 106 ASN A CA 1
ATOM 819 C C . ASN A 1 106 ? 66.992 -21.094 -11.284 1.00 57.44 106 ASN A C 1
ATOM 821 O O . ASN A 1 106 ? 67.020 -20.005 -10.706 1.00 57.44 106 ASN A O 1
ATOM 825 N N . GLN A 1 107 ? 67.739 -22.129 -10.888 1.00 49.84 107 GLN A N 1
ATOM 826 C CA . GLN A 1 107 ? 68.899 -21.995 -10.000 1.00 49.84 107 GLN A CA 1
ATOM 827 C C . GLN A 1 107 ? 70.177 -21.872 -10.852 1.00 49.84 107 GLN A C 1
ATOM 829 O O . GLN A 1 107 ? 70.404 -22.744 -11.693 1.00 49.84 107 GLN A O 1
ATOM 834 N N . PRO A 1 108 ? 71.019 -20.836 -10.673 1.00 53.00 108 PRO A N 1
ATOM 835 C CA . PRO A 1 108 ? 72.449 -20.969 -10.933 1.00 53.00 108 PRO A CA 1
ATOM 836 C C . PRO A 1 108 ? 73.136 -21.816 -9.850 1.00 53.00 108 PRO A C 1
ATOM 838 O O . PRO A 1 108 ? 72.720 -21.730 -8.670 1.00 53.00 108 PRO A O 1
#

Secondary structure (DSSP, 8-state):
--HHHHHHHHHHHHHHHTT----PPPTTHHHHHHHHHHHHH-SSHHHHHHHHTSHHHHHHHHHHHHHHHHHHHHH-TT---------TT-TTS-S-THHHHHHHS---

Sequence (108 aa):
MNSKNLDALVEETMDAMDGAEKASPAPFLLTRINAALKRQRSSLWERISVFISRPGIAVTAIVLLIAVNLVMYTYKKDSLPKQITITAADDYSMIAPEALFDFENNQP

Radius of gyration: 41.22 Å; chains: 1; bounding box: 104×41×95 Å